Protein AF-A0A382XBW0-F1 (afdb_monomer_lite)

Foldseek 3Di:
DEAEADQPDPVSLVVLVVVLVVVLCCCCPVVVDPLVLQAYAGCDCVVPVPNHVYHRAPVVVVVVVVVCVVPDDPPDDDDYHYRYDWDDDPNDIGHHHD

Sequence (98 aa):
VIVVGLGGTTEFRESFHSEAAQIYTALVEDHGIPEEDVIYLGERVDVSPDMISDRSTRANLLQVLGDVSQRSGPTDRVLIILIGHGTDESGTAQFNVP

pLDDT: mean 95.48, std 4.53, range [72.94, 98.62]

Organism: NCBI:txid408172

Secondary structure (DSSP, 8-state):
-EEE---SSHHHHHHHHHHHHHHHHIIIIIT---GGG--EEES-GGG-TTTEEEE--HHHHHHHHHHHHHH--TT-----EEES-EEEETTEEEE---

Structure (mmCIF, N/CA/C/O backbone):
data_AF-A0A382XBW0-F1
#
_entry.id   AF-A0A382XBW0-F1
#
loop_
_atom_site.group_PDB
_atom_site.id
_atom_site.type_symbol
_atom_site.label_atom_id
_atom_site.label_alt_id
_atom_site.label_comp_id
_atom_site.label_asym_id
_atom_site.label_entity_id
_atom_site.label_seq_id
_atom_site.pdbx_PDB_ins_code
_atom_site.Cartn_x
_atom_site.Cartn_y
_atom_site.Cartn_z
_atom_site.occupancy
_atom_site.B_iso_or_equiv
_atom_site.auth_seq_id
_atom_site.auth_comp_id
_atom_site.auth_asym_id
_atom_site.auth_atom_id
_atom_site.pdbx_PDB_model_num
ATOM 1 N N . VAL A 1 1 ? -1.554 2.752 4.744 1.00 97.88 1 VAL A N 1
ATOM 2 C CA . VAL A 1 1 ? -1.547 2.122 3.402 1.00 97.88 1 VAL A CA 1
ATOM 3 C C . VAL A 1 1 ? -0.148 2.213 2.819 1.00 97.88 1 VAL A C 1
ATOM 5 O O . VAL A 1 1 ? 0.355 3.316 2.634 1.00 97.88 1 VAL A O 1
ATOM 8 N N . ILE A 1 2 ? 0.485 1.074 2.567 1.00 98.62 2 ILE A N 1
ATOM 9 C CA . ILE A 1 2 ? 1.799 0.962 1.929 1.00 98.62 2 ILE A CA 1
ATOM 10 C C . ILE A 1 2 ? 1.574 0.457 0.504 1.00 98.62 2 ILE A C 1
ATOM 12 O O . ILE A 1 2 ? 0.836 -0.506 0.302 1.00 98.62 2 ILE A O 1
ATOM 16 N N . VAL A 1 3 ? 2.176 1.109 -0.487 1.00 98.44 3 VAL A N 1
ATOM 17 C CA . VAL A 1 3 ? 2.054 0.740 -1.900 1.00 98.44 3 VAL A CA 1
ATOM 18 C C . VAL A 1 3 ? 3.449 0.586 -2.487 1.00 98.44 3 VAL A C 1
ATOM 20 O O . VAL A 1 3 ? 4.185 1.565 -2.611 1.00 98.44 3 VAL A O 1
ATOM 23 N N . VAL A 1 4 ? 3.796 -0.637 -2.879 1.00 98.31 4 VAL A N 1
ATOM 24 C CA . VAL A 1 4 ? 5.015 -0.928 -3.637 1.00 98.31 4 VAL A CA 1
ATOM 25 C C . VAL A 1 4 ? 4.681 -0.991 -5.121 1.00 98.31 4 VAL A C 1
ATOM 27 O O . VAL A 1 4 ? 3.882 -1.822 -5.556 1.00 98.31 4 VAL A O 1
ATOM 30 N N . GLY A 1 5 ? 5.269 -0.077 -5.886 1.00 95.81 5 GLY A N 1
ATOM 31 C CA . GLY A 1 5 ? 5.086 0.054 -7.328 1.00 95.81 5 GLY A CA 1
ATOM 32 C C . GLY A 1 5 ? 5.888 -0.971 -8.130 1.00 95.81 5 GLY A C 1
ATOM 33 O O . GLY A 1 5 ? 6.465 -1.911 -7.587 1.00 95.81 5 GLY A O 1
ATOM 34 N N . LEU A 1 6 ? 5.939 -0.773 -9.446 1.00 95.38 6 LEU A N 1
ATOM 35 C CA . LEU A 1 6 ? 6.741 -1.604 -10.344 1.00 95.38 6 LEU A CA 1
ATOM 36 C C . LEU A 1 6 ? 8.237 -1.433 -10.056 1.00 95.38 6 LEU A C 1
ATOM 38 O O . LEU A 1 6 ? 8.764 -0.330 -10.179 1.00 95.38 6 LEU A O 1
ATOM 42 N N . GLY A 1 7 ? 8.933 -2.530 -9.747 1.00 91.62 7 GLY A N 1
ATOM 43 C CA . GLY A 1 7 ? 10.380 -2.535 -9.505 1.00 91.62 7 GLY A CA 1
ATOM 44 C C . GLY A 1 7 ? 11.233 -2.556 -10.778 1.00 91.62 7 GLY A C 1
ATOM 45 O O . GLY A 1 7 ? 12.345 -2.032 -10.802 1.00 91.62 7 GLY A O 1
ATOM 46 N N . GLY A 1 8 ? 10.726 -3.135 -11.870 1.00 92.69 8 GLY A N 1
ATOM 47 C CA . GLY A 1 8 ? 11.452 -3.261 -13.142 1.00 92.69 8 GLY A CA 1
ATOM 48 C C . GLY A 1 8 ? 12.544 -4.341 -13.114 1.00 92.69 8 GLY A C 1
ATOM 49 O O . GLY A 1 8 ? 12.417 -5.355 -13.808 1.00 92.69 8 GLY A O 1
ATOM 50 N N . THR A 1 9 ? 13.575 -4.184 -12.277 1.00 94.25 9 THR A N 1
ATOM 51 C CA . THR A 1 9 ? 14.637 -5.185 -12.039 1.00 94.25 9 THR A CA 1
ATOM 52 C C . THR A 1 9 ? 14.375 -5.991 -10.764 1.00 94.25 9 THR A C 1
ATOM 54 O O . THR A 1 9 ? 13.553 -5.609 -9.936 1.00 94.25 9 THR A O 1
ATOM 57 N N . THR A 1 10 ? 15.021 -7.151 -10.610 1.00 94.38 10 THR A N 1
ATOM 58 C CA . THR A 1 10 ? 14.900 -7.964 -9.383 1.00 94.38 10 THR A CA 1
ATOM 59 C C . THR A 1 10 ? 15.422 -7.217 -8.155 1.00 94.38 10 THR A C 1
ATOM 61 O O . THR A 1 10 ? 14.740 -7.196 -7.141 1.00 94.38 10 THR A O 1
ATOM 64 N N . GLU A 1 11 ? 16.557 -6.525 -8.279 1.00 96.06 11 GLU A N 1
ATOM 65 C CA . GLU A 1 11 ? 17.166 -5.736 -7.197 1.00 96.06 11 GLU A CA 1
ATOM 66 C C . GLU A 1 11 ? 16.200 -4.691 -6.620 1.00 96.06 11 GLU A C 1
ATOM 68 O O . GLU A 1 11 ? 15.993 -4.634 -5.411 1.00 96.06 11 GLU A O 1
ATOM 73 N N . PHE A 1 12 ? 15.534 -3.910 -7.479 1.00 96.69 12 PHE A N 1
ATOM 74 C CA . PHE A 1 12 ? 14.551 -2.928 -7.017 1.00 96.69 12 PHE A CA 1
ATOM 75 C C . PHE A 1 12 ? 13.325 -3.587 -6.386 1.00 96.69 12 PHE A C 1
ATOM 77 O O . PHE A 1 12 ? 12.840 -3.103 -5.369 1.00 96.69 12 PHE A O 1
ATOM 84 N N . ARG A 1 13 ? 12.835 -4.705 -6.940 1.00 95.62 13 ARG A N 1
ATOM 85 C CA . ARG A 1 13 ? 11.708 -5.442 -6.341 1.00 95.62 13 ARG A CA 1
ATOM 86 C C . ARG A 1 13 ? 12.026 -5.907 -4.923 1.00 95.62 13 ARG A C 1
ATOM 88 O O . ARG A 1 13 ? 11.188 -5.764 -4.038 1.00 95.62 13 ARG A O 1
ATOM 95 N N . GLU A 1 14 ? 13.223 -6.447 -4.715 1.00 96.06 14 GLU A N 1
ATOM 96 C CA . GLU A 1 14 ? 13.675 -6.922 -3.407 1.00 96.06 14 GLU A CA 1
ATOM 97 C C . GLU A 1 14 ? 13.879 -5.763 -2.424 1.00 96.06 14 GLU A C 1
ATOM 99 O O . GLU A 1 14 ? 13.376 -5.835 -1.303 1.00 96.06 14 GLU A O 1
ATOM 104 N N . SER A 1 15 ? 14.530 -4.671 -2.848 1.00 97.56 15 SER A N 1
ATOM 105 C CA . SER A 1 15 ? 14.729 -3.480 -2.003 1.00 97.56 15 SER A CA 1
ATOM 106 C C . SER A 1 15 ? 13.397 -2.867 -1.585 1.00 97.56 15 SER A C 1
ATOM 108 O O . SER A 1 15 ? 13.150 -2.674 -0.397 1.00 97.56 15 SER A O 1
ATOM 110 N N . PHE A 1 16 ? 12.490 -2.635 -2.540 1.00 97.44 16 PHE A N 1
ATOM 111 C CA . PHE A 1 16 ? 11.196 -2.017 -2.255 1.00 97.44 16 PHE A CA 1
ATOM 112 C C . PHE A 1 16 ? 10.347 -2.883 -1.327 1.00 97.44 16 PHE A C 1
ATOM 114 O O . PHE A 1 16 ? 9.704 -2.363 -0.415 1.00 97.44 16 PHE A O 1
ATOM 121 N N . HIS A 1 17 ? 10.367 -4.205 -1.522 1.00 97.38 17 HIS A N 1
ATOM 122 C CA . HIS A 1 17 ? 9.693 -5.116 -0.608 1.00 97.38 17 HIS A CA 1
ATOM 123 C C . HIS A 1 17 ? 10.314 -5.079 0.793 1.00 97.38 17 HIS A C 1
ATOM 125 O O . HIS A 1 17 ? 9.574 -5.004 1.772 1.00 97.38 17 HIS A O 1
ATOM 131 N N . SER A 1 18 ? 11.646 -5.099 0.899 1.00 97.81 18 SER A N 1
ATOM 132 C CA . SER A 1 18 ? 12.351 -5.056 2.183 1.00 97.81 18 SER A CA 1
ATOM 133 C C . SER A 1 18 ? 12.048 -3.778 2.967 1.00 97.81 18 SER A C 1
ATOM 135 O O . SER A 1 18 ? 11.782 -3.843 4.166 1.00 97.81 18 SER A O 1
ATOM 137 N N . GLU A 1 19 ? 12.041 -2.624 2.300 1.00 98.25 19 GLU A N 1
ATOM 138 C CA . GLU A 1 19 ? 11.682 -1.336 2.903 1.00 98.25 19 GLU A CA 1
ATOM 139 C C . GLU A 1 19 ? 10.222 -1.328 3.373 1.00 98.25 19 GLU A C 1
ATOM 141 O O . GLU A 1 19 ? 9.931 -0.949 4.509 1.00 98.25 19 GLU A O 1
ATOM 146 N N . ALA A 1 20 ? 9.298 -1.805 2.535 1.00 98.38 20 ALA A N 1
ATOM 147 C CA . ALA A 1 20 ? 7.884 -1.895 2.883 1.00 98.38 20 ALA A CA 1
ATOM 148 C C . ALA A 1 20 ? 7.623 -2.841 4.063 1.00 98.38 20 ALA A C 1
ATOM 150 O O . ALA A 1 20 ? 6.829 -2.505 4.938 1.00 98.38 20 ALA A O 1
ATOM 151 N N . ALA A 1 21 ? 8.305 -3.989 4.116 1.00 98.19 21 ALA A N 1
ATOM 152 C CA . ALA A 1 21 ? 8.190 -4.946 5.212 1.00 98.19 21 ALA A CA 1
ATOM 153 C C . ALA A 1 21 ? 8.702 -4.354 6.533 1.00 98.19 21 ALA A C 1
ATOM 155 O O . ALA A 1 21 ? 8.030 -4.467 7.552 1.00 98.19 21 ALA A O 1
ATOM 156 N N . GLN A 1 22 ? 9.836 -3.645 6.512 1.00 98.44 22 GLN A N 1
ATOM 157 C CA . GLN A 1 22 ? 10.350 -2.951 7.698 1.00 98.44 22 GLN A CA 1
ATOM 158 C C . GLN A 1 22 ? 9.370 -1.893 8.212 1.00 98.44 22 GLN A C 1
ATOM 160 O O . GLN A 1 22 ? 9.143 -1.796 9.416 1.00 98.44 22 GLN A O 1
ATOM 165 N N . ILE A 1 23 ? 8.754 -1.123 7.310 1.00 98.44 23 ILE A N 1
ATOM 166 C CA . ILE A 1 23 ? 7.749 -0.131 7.700 1.00 98.44 23 ILE A CA 1
ATOM 167 C C . ILE A 1 23 ? 6.485 -0.807 8.239 1.00 98.44 23 ILE A C 1
ATOM 169 O O . ILE A 1 23 ? 5.953 -0.356 9.248 1.00 98.44 23 ILE A O 1
ATOM 173 N N . TYR A 1 24 ? 6.011 -1.879 7.599 1.00 98.44 24 TYR A N 1
ATOM 174 C CA . TYR A 1 24 ? 4.870 -2.659 8.081 1.00 98.44 24 TYR A CA 1
ATOM 175 C C . TYR A 1 24 ? 5.106 -3.134 9.518 1.00 98.44 24 TYR A C 1
ATOM 177 O O . TYR A 1 24 ? 4.308 -2.828 10.403 1.00 98.44 24 TYR A O 1
ATOM 185 N N . THR A 1 25 ? 6.240 -3.798 9.762 1.00 98.19 25 THR A N 1
ATOM 186 C CA . THR A 1 25 ? 6.631 -4.281 11.089 1.00 98.19 25 THR A CA 1
ATOM 187 C C . THR A 1 25 ? 6.705 -3.138 12.095 1.00 98.19 25 THR A C 1
ATOM 189 O O . THR A 1 25 ? 6.103 -3.242 13.155 1.00 98.19 25 THR A O 1
ATOM 192 N N . ALA A 1 26 ? 7.342 -2.013 11.760 1.00 98.38 26 ALA A N 1
ATOM 193 C CA . ALA A 1 26 ? 7.423 -0.869 12.670 1.00 98.38 26 ALA A CA 1
ATOM 194 C C . ALA A 1 26 ? 6.040 -0.276 13.006 1.00 98.38 26 ALA A C 1
ATOM 196 O O . ALA A 1 26 ? 5.772 0.088 14.151 1.00 98.38 26 ALA A O 1
ATOM 197 N N . LEU A 1 27 ? 5.127 -0.179 12.031 1.00 98.12 27 LEU A N 1
ATOM 198 C CA . LEU A 1 27 ? 3.772 0.331 12.273 1.00 98.12 27 LEU A CA 1
ATOM 199 C C . LEU A 1 27 ? 2.986 -0.574 13.232 1.00 98.12 27 LEU A C 1
ATOM 201 O O . LEU A 1 27 ? 2.297 -0.063 14.117 1.00 98.12 27 LEU A O 1
ATOM 205 N N . VAL A 1 28 ? 3.101 -1.892 13.071 1.00 97.75 28 VAL A N 1
ATOM 206 C CA . VAL A 1 28 ? 2.372 -2.868 13.890 1.00 97.75 28 VAL A CA 1
ATOM 207 C C . VAL A 1 28 ? 3.033 -3.058 15.256 1.00 97.75 28 VAL A C 1
ATOM 209 O O . VAL A 1 28 ? 2.382 -2.894 16.286 1.00 97.75 28 VAL A O 1
ATOM 212 N N . GLU A 1 29 ? 4.326 -3.374 15.288 1.00 97.75 29 GLU A N 1
ATOM 213 C CA . GLU A 1 29 ? 5.034 -3.791 16.502 1.00 97.75 29 GLU A CA 1
ATOM 214 C C . GLU A 1 29 ? 5.487 -2.604 17.360 1.00 97.75 29 GLU A C 1
ATOM 216 O O . GLU A 1 29 ? 5.254 -2.599 18.570 1.00 97.75 29 GLU A O 1
ATOM 221 N N . ASP A 1 30 ? 6.086 -1.575 16.751 1.00 97.94 30 ASP A N 1
ATOM 222 C CA . ASP A 1 30 ? 6.667 -0.449 17.498 1.00 97.94 30 ASP A CA 1
ATOM 223 C C . ASP A 1 30 ? 5.640 0.654 17.787 1.00 97.94 30 ASP A C 1
ATOM 225 O O . ASP A 1 30 ? 5.716 1.348 18.807 1.00 97.94 30 ASP A O 1
ATOM 229 N N . HIS A 1 31 ? 4.672 0.833 16.885 1.00 97.00 31 HIS A N 1
ATOM 230 C CA . HIS A 1 31 ? 3.656 1.881 16.980 1.00 97.00 31 HIS A CA 1
ATOM 231 C C . HIS A 1 31 ? 2.265 1.375 17.375 1.00 97.00 31 HIS A C 1
ATOM 233 O O . HIS A 1 31 ? 1.384 2.199 17.634 1.00 97.00 31 HIS A O 1
ATOM 239 N N . GLY A 1 32 ? 2.069 0.057 17.476 1.00 97.12 32 GLY A N 1
ATOM 240 C CA . GLY A 1 32 ? 0.830 -0.544 17.967 1.00 97.12 32 GLY A CA 1
ATOM 241 C C . GLY A 1 32 ? -0.388 -0.277 17.083 1.00 97.12 32 GLY A C 1
ATOM 242 O O . GLY A 1 32 ? -1.512 -0.295 17.588 1.00 97.12 32 GLY A O 1
ATOM 243 N N . ILE A 1 33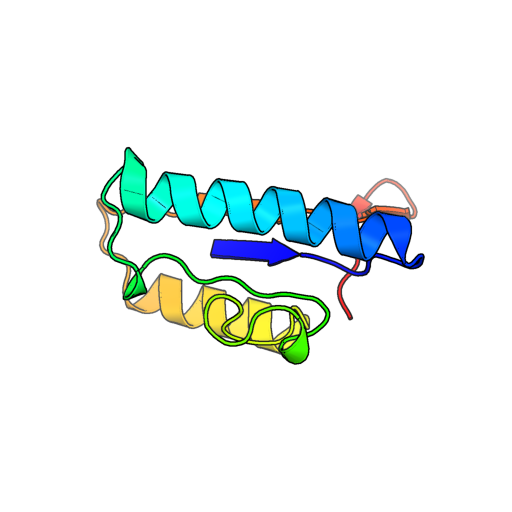 ? -0.189 0.016 15.792 1.00 97.38 33 ILE A N 1
ATOM 244 C CA . ILE A 1 33 ? -1.303 0.140 14.850 1.00 97.38 33 ILE A CA 1
ATOM 245 C C . ILE A 1 33 ? -1.894 -1.261 14.637 1.00 97.38 33 ILE A C 1
ATOM 247 O O . ILE A 1 33 ? -1.132 -2.189 14.358 1.00 97.38 33 ILE A O 1
ATOM 251 N N . PRO A 1 34 ? -3.225 -1.440 14.756 1.00 96.31 34 PRO A N 1
ATOM 252 C CA . PRO A 1 34 ? -3.858 -2.720 14.471 1.00 96.31 34 PRO A CA 1
ATOM 253 C C . PRO A 1 34 ? -3.483 -3.216 13.075 1.00 96.31 34 PRO A C 1
ATOM 255 O O . PRO A 1 34 ? -3.504 -2.453 12.112 1.00 96.31 34 PRO A O 1
ATOM 258 N N . GLU A 1 35 ? -3.166 -4.501 12.952 1.00 95.88 35 GLU A N 1
ATOM 259 C CA . GLU A 1 35 ? -2.742 -5.090 11.678 1.00 95.88 35 GLU A CA 1
ATOM 260 C C . GLU A 1 35 ? -3.793 -4.894 10.566 1.00 95.88 35 GLU A C 1
ATOM 262 O O . GLU A 1 35 ? -3.467 -4.560 9.431 1.00 95.88 35 GLU A O 1
ATOM 267 N N . GLU A 1 36 ? -5.077 -4.957 10.928 1.00 94.50 36 GLU A N 1
ATOM 268 C CA . GLU A 1 36 ? -6.231 -4.682 10.056 1.00 94.50 36 GLU A CA 1
ATOM 269 C C . GLU A 1 36 ? -6.327 -3.229 9.533 1.00 94.50 36 GLU A C 1
ATOM 271 O O . GLU A 1 36 ? -7.096 -2.932 8.606 1.00 94.50 36 GLU A O 1
ATOM 276 N N . ASP A 1 37 ? -5.533 -2.316 10.096 1.00 96.62 37 ASP A N 1
ATOM 277 C CA . ASP A 1 37 ? -5.421 -0.917 9.679 1.00 96.62 37 ASP A CA 1
ATOM 278 C C . ASP A 1 37 ? -4.177 -0.674 8.799 1.00 96.62 37 ASP A C 1
ATOM 280 O O . ASP A 1 37 ? -4.057 0.376 8.153 1.00 96.62 37 ASP A O 1
ATOM 284 N N . VAL A 1 38 ? -3.262 -1.647 8.712 1.00 97.94 38 VAL A N 1
ATOM 285 C CA . VAL A 1 38 ? -2.024 -1.570 7.925 1.00 97.94 38 VAL A CA 1
ATOM 286 C C . VAL A 1 38 ? -2.163 -2.374 6.631 1.00 97.94 38 VAL A C 1
ATOM 288 O O . VAL A 1 38 ? -1.740 -3.513 6.510 1.00 97.94 38 VAL A O 1
ATOM 291 N N . ILE A 1 39 ? -2.730 -1.744 5.603 1.00 98.31 39 ILE A N 1
ATOM 292 C CA . ILE A 1 39 ? -2.889 -2.375 4.281 1.00 98.31 39 ILE A CA 1
ATOM 293 C C . ILE A 1 39 ? -1.600 -2.225 3.467 1.00 98.31 39 ILE A C 1
ATOM 295 O O . ILE A 1 39 ? -1.160 -1.091 3.239 1.00 98.31 39 ILE A O 1
ATOM 299 N N . TYR A 1 40 ? -1.040 -3.335 2.977 1.00 98.50 40 TYR A N 1
ATOM 300 C CA . TYR A 1 40 ? 0.125 -3.358 2.088 1.00 98.50 40 TYR A CA 1
ATOM 301 C C . TYR A 1 40 ? -0.242 -3.940 0.714 1.00 98.50 40 TYR A C 1
ATOM 303 O O . TYR A 1 40 ? -0.576 -5.113 0.576 1.00 98.50 40 TYR A O 1
ATOM 311 N N . LEU A 1 41 ? -0.147 -3.105 -0.324 1.00 98.62 41 LEU A N 1
ATOM 312 C CA . LEU A 1 41 ? -0.254 -3.498 -1.727 1.00 98.62 41 LEU A CA 1
ATOM 313 C C . LEU A 1 41 ? 1.134 -3.633 -2.368 1.00 98.62 41 LEU A C 1
ATOM 315 O O . LEU A 1 41 ? 1.906 -2.674 -2.361 1.00 98.62 41 LEU A O 1
ATOM 319 N N . GLY A 1 42 ? 1.442 -4.785 -2.966 1.00 97.75 42 GLY A N 1
ATOM 320 C CA . GLY A 1 42 ? 2.760 -5.075 -3.555 1.00 97.75 42 GLY A CA 1
ATOM 321 C C . GLY A 1 42 ? 2.721 -5.449 -5.037 1.00 97.75 42 GLY A C 1
ATOM 322 O O . GLY A 1 42 ? 1.662 -5.708 -5.593 1.00 97.75 42 GLY A O 1
ATOM 323 N N . GLU A 1 43 ? 3.873 -5.532 -5.709 1.00 94.94 43 GLU A N 1
ATOM 324 C CA . GLU A 1 43 ? 3.917 -5.990 -7.115 1.00 94.94 43 GLU A CA 1
ATOM 325 C C . GLU A 1 43 ? 3.456 -7.460 -7.248 1.00 94.94 43 GLU A C 1
ATOM 327 O O . GLU A 1 43 ? 2.777 -7.837 -8.214 1.00 94.94 43 GLU A O 1
ATOM 332 N N . ARG A 1 44 ? 3.819 -8.278 -6.248 1.00 94.50 44 ARG A N 1
ATOM 333 C CA . ARG A 1 44 ? 3.690 -9.739 -6.210 1.00 94.50 44 ARG A CA 1
ATOM 334 C C . ARG A 1 44 ? 3.279 -10.219 -4.819 1.00 94.50 44 ARG A C 1
ATOM 336 O O . ARG A 1 44 ? 4.066 -10.131 -3.884 1.00 94.50 44 ARG A O 1
ATOM 343 N N . VAL A 1 45 ? 2.065 -10.751 -4.702 1.00 95.94 45 VAL A N 1
ATOM 344 C CA . VAL A 1 45 ? 1.513 -11.250 -3.426 1.00 95.94 45 VAL A CA 1
ATOM 345 C C . VAL A 1 45 ? 2.276 -12.479 -2.923 1.00 95.94 45 VAL A C 1
ATOM 347 O O . VAL A 1 45 ? 2.469 -12.644 -1.726 1.00 95.94 45 VAL A O 1
ATOM 350 N N . ASP A 1 46 ? 2.791 -13.309 -3.835 1.00 95.50 46 ASP A N 1
ATOM 351 C CA . ASP A 1 46 ? 3.517 -14.543 -3.518 1.00 95.50 46 ASP A CA 1
ATOM 352 C C . ASP A 1 46 ? 4.848 -14.324 -2.779 1.00 95.50 46 ASP A C 1
ATOM 354 O O . ASP A 1 46 ? 5.394 -15.276 -2.228 1.00 95.50 46 ASP A O 1
ATOM 358 N N . VAL A 1 47 ? 5.363 -13.090 -2.739 1.00 94.50 47 VAL A N 1
ATOM 359 C CA . VAL A 1 47 ? 6.604 -12.749 -2.023 1.00 94.50 47 VAL A CA 1
ATOM 360 C C . VAL A 1 47 ? 6.412 -12.780 -0.505 1.00 94.50 47 VAL A C 1
ATOM 362 O O . VAL A 1 47 ? 7.306 -13.221 0.210 1.00 94.50 47 VAL A O 1
ATOM 365 N N . SER A 1 48 ? 5.259 -12.325 -0.010 1.00 96.12 48 SER A N 1
ATOM 366 C CA . SER A 1 48 ? 4.916 -12.352 1.416 1.00 96.12 48 SER A CA 1
ATOM 367 C C . SER A 1 48 ? 3.391 -12.325 1.570 1.00 96.12 48 SER A C 1
ATOM 369 O O . SER A 1 48 ? 2.816 -11.255 1.776 1.00 96.12 48 SER A O 1
ATOM 371 N N . PRO A 1 49 ? 2.708 -13.473 1.414 1.00 95.25 49 PRO A N 1
ATOM 372 C CA . PRO A 1 49 ? 1.245 -13.528 1.415 1.00 95.25 49 PRO A CA 1
ATOM 373 C C . PRO A 1 49 ? 0.623 -13.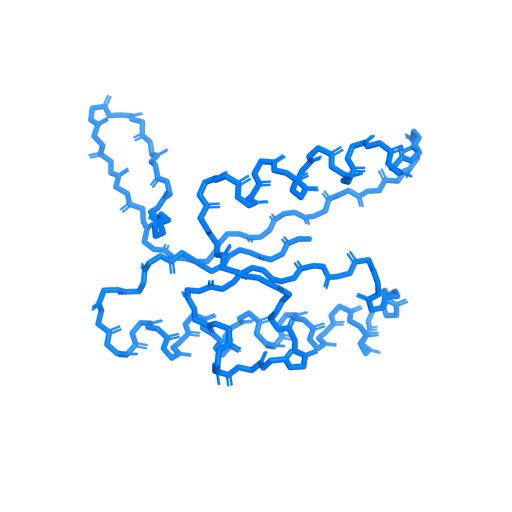188 2.776 1.00 95.25 49 PRO A C 1
ATOM 375 O O . PRO A 1 49 ? -0.546 -12.825 2.824 1.00 95.25 49 PRO A O 1
ATOM 378 N N . ASP A 1 50 ? 1.398 -13.276 3.861 1.00 94.12 50 ASP A N 1
ATOM 379 C CA . ASP A 1 50 ? 0.942 -12.926 5.210 1.00 94.12 50 ASP A CA 1
ATOM 380 C C . ASP A 1 50 ? 0.933 -11.405 5.452 1.00 94.12 50 ASP A C 1
ATOM 382 O O . ASP A 1 50 ? 0.237 -10.935 6.342 1.00 94.12 50 ASP A O 1
ATOM 386 N N . MET A 1 51 ? 1.679 -10.625 4.656 1.00 95.62 51 MET A N 1
ATOM 387 C CA . MET A 1 51 ? 1.739 -9.157 4.770 1.00 95.62 51 MET A CA 1
ATOM 388 C C . MET A 1 51 ? 1.081 -8.446 3.584 1.00 95.62 51 MET A C 1
ATOM 390 O O . MET A 1 51 ? 0.439 -7.411 3.746 1.00 95.62 51 MET A O 1
ATOM 394 N N . ILE A 1 52 ? 1.279 -8.958 2.366 1.00 97.88 52 ILE A N 1
ATOM 395 C CA . ILE A 1 52 ? 0.817 -8.317 1.135 1.00 97.88 52 ILE A CA 1
ATOM 396 C C . ILE A 1 52 ? -0.644 -8.690 0.908 1.00 97.88 52 ILE A C 1
ATOM 398 O O . ILE A 1 52 ? -0.960 -9.809 0.512 1.00 97.88 52 ILE A O 1
ATOM 402 N N . SER A 1 53 ? -1.534 -7.722 1.104 1.00 97.56 53 SER A N 1
ATOM 403 C CA . SER A 1 53 ? -2.977 -7.926 1.005 1.00 97.56 53 SER A CA 1
ATOM 404 C C . SER A 1 53 ? -3.441 -8.153 -0.437 1.00 97.56 53 SER A C 1
ATOM 406 O O . SER A 1 53 ? -4.342 -8.953 -0.673 1.00 97.56 53 SER A O 1
ATOM 408 N N . ASP A 1 54 ? -2.854 -7.443 -1.408 1.00 98.12 54 ASP A N 1
ATOM 409 C CA . ASP A 1 54 ? -3.176 -7.590 -2.834 1.00 98.12 54 ASP A CA 1
ATOM 410 C C . ASP A 1 54 ? -2.092 -6.947 -3.727 1.00 98.12 54 ASP A C 1
ATOM 412 O O . ASP A 1 54 ? -1.136 -6.320 -3.257 1.00 98.12 54 ASP A O 1
AT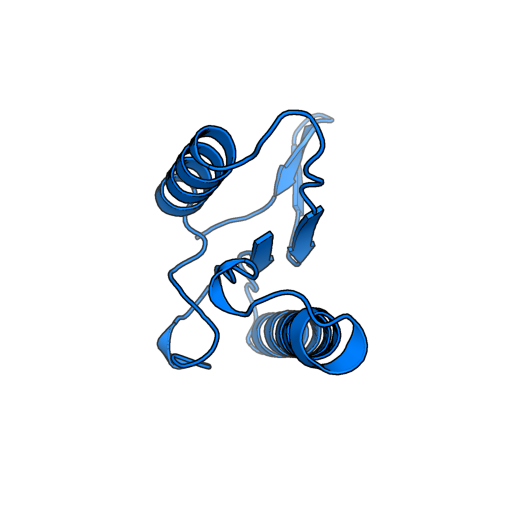OM 416 N N . ARG A 1 55 ? -2.242 -7.077 -5.047 1.00 98.00 55 ARG A N 1
ATOM 417 C CA . ARG A 1 55 ? -1.414 -6.402 -6.042 1.00 98.00 55 ARG A CA 1
ATOM 418 C C . ARG A 1 55 ? -1.662 -4.895 -6.048 1.00 98.00 55 ARG A C 1
ATOM 420 O O . ARG A 1 55 ? -2.809 -4.450 -6.022 1.00 98.00 55 ARG A O 1
ATOM 427 N N . SER A 1 56 ? -0.607 -4.106 -6.220 1.00 97.88 56 SER A N 1
ATOM 428 C CA . SER A 1 56 ? -0.626 -2.636 -6.286 1.00 97.88 56 SER A CA 1
ATOM 429 C C . SER A 1 56 ? -1.157 -2.044 -7.596 1.00 97.88 56 SER A C 1
ATOM 431 O O . SER A 1 56 ? -0.773 -0.941 -7.974 1.00 97.88 56 SER A O 1
ATOM 433 N N . THR A 1 57 ? -2.066 -2.737 -8.289 1.00 98.00 57 THR A N 1
ATOM 434 C CA . THR A 1 57 ? -2.691 -2.207 -9.511 1.00 98.00 57 THR A CA 1
ATOM 435 C C . THR A 1 57 ? -3.459 -0.918 -9.214 1.00 98.00 57 THR A C 1
ATOM 437 O O . THR A 1 57 ? -3.965 -0.713 -8.106 1.00 98.00 57 THR A O 1
ATOM 440 N N . ARG A 1 58 ? -3.630 -0.056 -10.225 1.00 96.19 58 ARG A N 1
ATOM 441 C CA . ARG A 1 58 ? -4.425 1.177 -10.078 1.00 96.19 58 ARG A CA 1
ATOM 442 C C . ARG A 1 58 ? -5.840 0.902 -9.555 1.00 96.19 58 ARG A C 1
ATOM 444 O O . ARG A 1 58 ? -6.357 1.686 -8.764 1.00 96.19 58 ARG A O 1
ATOM 451 N N . ALA A 1 59 ? -6.471 -0.178 -10.017 1.00 97.94 59 ALA A N 1
ATOM 452 C CA . ALA A 1 59 ? -7.823 -0.546 -9.603 1.00 97.94 59 ALA A CA 1
ATOM 453 C C . ALA A 1 59 ? -7.873 -0.894 -8.109 1.00 97.94 59 ALA A C 1
ATOM 455 O O . ALA A 1 59 ? -8.668 -0.305 -7.379 1.00 97.94 59 ALA A O 1
ATOM 456 N N . ASN A 1 60 ? -6.969 -1.763 -7.651 1.00 98.25 60 ASN A N 1
ATOM 457 C CA . ASN A 1 60 ? -6.897 -2.181 -6.252 1.00 98.25 60 ASN A CA 1
ATOM 458 C C . ASN A 1 60 ? -6.554 -1.010 -5.327 1.00 98.25 60 ASN A C 1
ATOM 460 O O . ASN A 1 60 ? -7.164 -0.859 -4.273 1.00 98.25 60 ASN A O 1
ATOM 464 N N . LEU A 1 61 ? -5.636 -0.129 -5.742 1.00 97.44 61 LEU A N 1
ATOM 465 C CA . LEU A 1 61 ? -5.309 1.074 -4.978 1.00 97.44 61 LEU A CA 1
ATOM 466 C C . LEU A 1 61 ? -6.532 1.979 -4.794 1.00 97.44 61 LEU A C 1
ATOM 468 O O . LEU A 1 61 ? -6.812 2.419 -3.683 1.00 97.44 61 LEU A O 1
ATOM 472 N N . LEU A 1 62 ? -7.275 2.258 -5.868 1.00 97.44 62 LEU A N 1
ATOM 473 C CA . LEU A 1 62 ? -8.471 3.098 -5.782 1.00 97.44 62 LEU A CA 1
ATOM 474 C C . LEU A 1 62 ? -9.565 2.459 -4.926 1.00 97.44 62 LEU A C 1
ATOM 476 O O . LEU A 1 62 ? -10.236 3.175 -4.186 1.00 97.44 62 LEU A O 1
ATOM 480 N N . GLN A 1 63 ? -9.720 1.137 -4.997 1.00 98.38 63 GLN A N 1
ATOM 481 C CA . GLN A 1 63 ? -10.643 0.410 -4.134 1.00 98.38 63 GLN A CA 1
ATOM 482 C C . GLN A 1 63 ? -10.245 0.554 -2.660 1.00 98.38 63 GLN A C 1
ATOM 484 O O . GLN A 1 63 ? -11.055 1.020 -1.868 1.00 98.38 63 GLN A O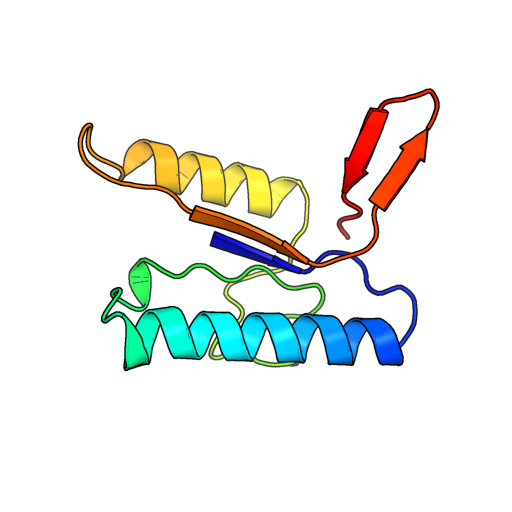 1
ATOM 489 N N . VAL A 1 64 ? -8.985 0.271 -2.311 1.00 98.00 64 VAL A N 1
ATOM 490 C CA . VAL A 1 64 ? -8.472 0.407 -0.937 1.00 98.00 64 VAL A CA 1
ATOM 491 C C . VAL A 1 64 ? -8.646 1.827 -0.406 1.00 98.00 64 VAL A C 1
ATOM 493 O O . VAL A 1 64 ? -9.075 2.010 0.729 1.00 98.00 64 VAL A O 1
ATOM 496 N N . LEU A 1 65 ? -8.350 2.850 -1.210 1.00 96.94 65 LEU A N 1
ATOM 497 C CA . LEU A 1 65 ? 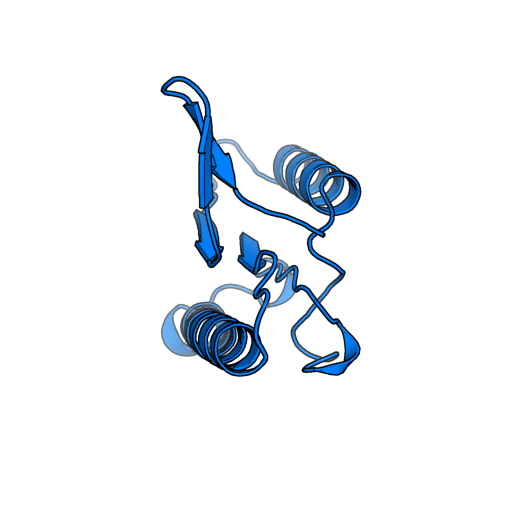-8.550 4.241 -0.795 1.00 96.94 65 LEU A CA 1
ATOM 498 C C . LEU A 1 65 ? -10.036 4.571 -0.593 1.00 96.94 65 LEU A C 1
ATOM 500 O O . LEU A 1 65 ? -10.377 5.292 0.345 1.00 96.94 65 LEU A O 1
ATOM 504 N N . GLY A 1 66 ? -10.917 4.023 -1.433 1.00 97.88 66 GLY A N 1
ATOM 505 C CA . GLY A 1 66 ? -12.365 4.111 -1.262 1.00 97.88 66 GLY A CA 1
ATOM 506 C C . GLY A 1 66 ? -12.834 3.453 0.035 1.00 97.88 66 GLY A C 1
ATOM 507 O O . GLY A 1 66 ? -13.602 4.056 0.785 1.00 97.88 66 GLY A O 1
ATOM 508 N N . ASP A 1 67 ? -12.331 2.263 0.345 1.00 97.31 67 ASP A N 1
ATOM 509 C CA . ASP A 1 67 ? -12.666 1.536 1.568 1.00 97.31 67 ASP A CA 1
ATOM 510 C C . ASP A 1 67 ? -12.172 2.294 2.800 1.00 97.31 67 ASP A C 1
ATOM 512 O O . ASP A 1 67 ? -12.972 2.561 3.694 1.00 97.31 67 ASP A O 1
ATOM 516 N N . VAL A 1 68 ? -10.908 2.748 2.805 1.00 96.38 68 VAL A N 1
ATOM 517 C CA . VAL A 1 68 ? -10.330 3.604 3.860 1.00 96.38 68 VAL A CA 1
ATOM 518 C C . VAL A 1 68 ? -11.181 4.855 4.074 1.00 96.38 68 VAL A C 1
ATOM 520 O O . VAL A 1 68 ? -11.512 5.178 5.211 1.00 96.38 68 VAL A O 1
ATOM 523 N N . SER A 1 69 ? -11.613 5.523 3.001 1.00 95.69 69 SER A N 1
ATOM 524 C CA . SER A 1 69 ? -12.438 6.730 3.120 1.00 95.69 69 SER A CA 1
ATOM 525 C C . SER A 1 69 ? -13.798 6.488 3.784 1.00 95.69 69 SER A C 1
ATOM 527 O O . SER A 1 69 ? -14.310 7.380 4.453 1.00 95.69 69 SER A O 1
ATOM 529 N N . GLN A 1 70 ? -14.378 5.295 3.621 1.00 96.69 70 GLN A N 1
ATOM 530 C CA . GLN A 1 70 ? -15.675 4.941 4.206 1.00 96.69 70 GLN A CA 1
ATOM 531 C C . GLN A 1 70 ? -15.576 4.578 5.691 1.00 96.69 70 GLN A C 1
ATOM 533 O O . GLN A 1 70 ? -16.535 4.783 6.433 1.00 96.69 70 GLN A O 1
ATOM 538 N N . ARG A 1 71 ? -14.434 4.032 6.125 1.00 95.12 71 ARG A N 1
ATOM 539 C CA . ARG A 1 71 ? -14.197 3.607 7.517 1.00 95.12 71 ARG A CA 1
ATOM 540 C C . ARG A 1 71 ? -13.578 4.690 8.397 1.00 95.12 71 ARG A C 1
ATOM 542 O O . ARG A 1 71 ? -13.756 4.635 9.608 1.00 95.12 71 ARG A O 1
ATOM 549 N N . SER A 1 72 ? -12.851 5.646 7.819 1.00 95.81 72 SER A N 1
ATOM 550 C CA . SER A 1 72 ? -12.182 6.699 8.585 1.00 95.81 72 SER A CA 1
ATOM 551 C C . SER A 1 72 ? -13.171 7.725 9.142 1.00 95.81 72 SER A C 1
ATOM 553 O O . SER A 1 72 ? -13.966 8.320 8.414 1.00 95.81 72 SER A O 1
ATOM 555 N N . GLY A 1 73 ? -13.082 7.972 10.446 1.00 95.62 73 GLY A N 1
ATOM 556 C CA . GLY A 1 73 ? -13.765 9.059 11.132 1.00 95.62 73 GLY A CA 1
ATOM 557 C C . GLY A 1 73 ? -13.073 10.420 10.948 1.00 95.62 73 GLY A C 1
ATOM 558 O O . GLY A 1 73 ? -11.934 10.503 10.489 1.00 95.62 73 GLY A O 1
ATOM 559 N N . PRO A 1 74 ? -13.724 11.524 11.359 1.00 94.75 74 PRO A N 1
ATOM 560 C CA . PRO A 1 74 ? -13.219 12.890 11.162 1.00 94.75 74 PRO A CA 1
ATOM 561 C C . PRO A 1 74 ? -11.926 13.208 11.929 1.00 94.75 74 PRO A C 1
ATOM 563 O O . PRO A 1 74 ? -11.277 14.213 11.647 1.00 94.75 74 PRO A O 1
ATOM 566 N N . THR A 1 75 ? -11.567 12.393 12.921 1.00 96.50 75 THR A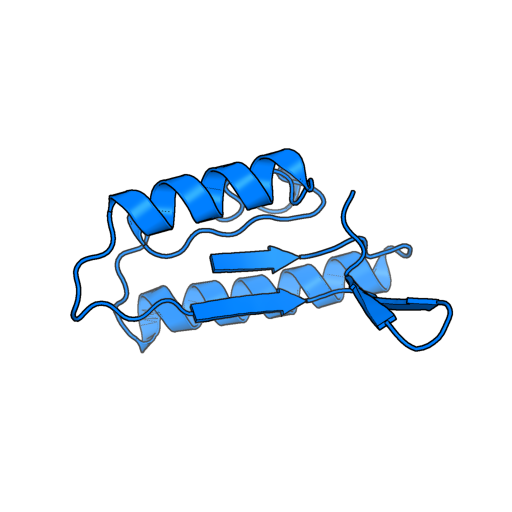 N 1
ATOM 567 C CA . THR A 1 75 ? -10.355 12.553 13.737 1.00 96.50 75 THR A CA 1
ATOM 568 C C . THR A 1 75 ? -9.251 11.563 13.378 1.00 96.50 75 THR A C 1
ATOM 570 O O . THR A 1 75 ? -8.154 11.661 13.933 1.00 96.50 75 THR A O 1
ATOM 573 N N . ASP A 1 76 ? -9.527 10.622 12.476 1.00 96.31 76 ASP A N 1
ATOM 574 C CA . ASP A 1 76 ? -8.567 9.597 12.090 1.00 96.31 76 ASP A CA 1
ATOM 575 C C . ASP A 1 76 ? -7.486 10.185 11.187 1.00 96.31 76 ASP A C 1
ATOM 577 O O . ASP A 1 76 ? -7.673 11.189 10.494 1.00 96.31 76 ASP A O 1
ATOM 581 N N . ARG A 1 77 ? -6.315 9.548 11.200 1.00 95.44 77 ARG A N 1
ATOM 582 C CA . ARG A 1 77 ? -5.180 9.941 10.368 1.00 95.44 77 ARG A CA 1
ATOM 583 C C . ARG A 1 77 ? -4.891 8.841 9.369 1.00 95.44 77 ARG A C 1
ATOM 585 O O . ARG A 1 77 ? -4.736 7.685 9.745 1.00 95.44 77 ARG A O 1
ATOM 592 N N . VAL A 1 78 ? -4.759 9.226 8.106 1.00 96.25 78 VAL A N 1
ATOM 593 C CA . VAL A 1 78 ? -4.397 8.309 7.027 1.00 96.25 78 VAL A CA 1
ATOM 594 C C . VAL A 1 78 ? -2.961 8.590 6.605 1.00 96.25 78 VAL A C 1
ATOM 596 O O . VAL A 1 78 ? -2.631 9.701 6.195 1.00 96.25 78 VAL A O 1
ATOM 599 N N . LEU A 1 79 ? -2.112 7.566 6.697 1.00 97.38 79 LEU A N 1
ATOM 600 C CA . LEU A 1 79 ? -0.757 7.566 6.154 1.00 97.38 79 LEU A CA 1
ATOM 601 C C . LEU A 1 79 ? -0.725 6.713 4.882 1.00 97.38 79 LEU A C 1
ATOM 603 O O . LEU A 1 79 ? -1.088 5.531 4.906 1.00 97.38 79 LEU A O 1
ATOM 607 N N . ILE A 1 80 ? -0.277 7.315 3.781 1.00 97.19 80 ILE A N 1
ATOM 608 C CA . ILE A 1 80 ? -0.048 6.638 2.502 1.00 97.19 80 ILE A CA 1
ATOM 609 C C . ILE A 1 80 ? 1.441 6.727 2.190 1.00 97.19 80 ILE A C 1
ATOM 611 O O . ILE A 1 80 ? 1.997 7.823 2.147 1.00 97.19 80 ILE A O 1
ATOM 615 N N . ILE A 1 81 ? 2.073 5.577 1.974 1.00 97.81 81 ILE A N 1
ATOM 616 C CA . ILE A 1 81 ? 3.491 5.471 1.635 1.00 97.81 81 ILE A CA 1
ATOM 617 C C . ILE A 1 81 ? 3.604 4.816 0.264 1.00 97.81 81 ILE A C 1
ATOM 619 O O . ILE A 1 81 ? 3.064 3.732 0.052 1.00 97.81 81 ILE A O 1
ATOM 623 N N . LEU A 1 82 ? 4.293 5.487 -0.657 1.00 97.31 82 LEU A N 1
ATOM 624 C CA . LEU A 1 82 ? 4.540 5.009 -2.014 1.00 97.31 82 LEU A CA 1
ATOM 625 C C . LEU A 1 82 ? 6.033 4.708 -2.158 1.00 97.31 82 LEU A C 1
ATOM 627 O O . LEU A 1 82 ? 6.855 5.604 -1.976 1.00 97.31 82 LEU A O 1
ATOM 631 N N . ILE A 1 83 ? 6.374 3.461 -2.477 1.00 97.69 83 ILE A N 1
ATOM 632 C CA . ILE A 1 83 ? 7.754 3.005 -2.681 1.00 97.69 83 ILE A CA 1
ATOM 633 C C . ILE A 1 83 ? 7.839 2.433 -4.087 1.00 97.69 83 ILE A C 1
ATOM 635 O O . ILE A 1 83 ? 7.161 1.461 -4.415 1.00 97.69 83 ILE A O 1
ATOM 639 N N . GLY A 1 84 ? 8.632 3.047 -4.952 1.00 95.62 84 GLY A N 1
ATOM 640 C CA . GLY A 1 84 ? 8.731 2.592 -6.328 1.00 95.62 84 GLY A CA 1
ATOM 641 C C . GLY A 1 84 ? 9.249 3.650 -7.277 1.00 95.62 84 GLY A C 1
ATOM 642 O O . GLY A 1 84 ? 9.526 4.788 -6.895 1.00 95.62 84 GLY A O 1
ATOM 643 N N . HIS A 1 85 ? 9.347 3.258 -8.543 1.00 95.12 85 HIS A N 1
ATOM 644 C CA . HIS A 1 85 ? 9.742 4.172 -9.603 1.00 95.12 85 HIS A CA 1
ATOM 645 C C . HIS A 1 85 ? 8.645 5.190 -9.894 1.00 95.12 85 HIS A C 1
ATOM 647 O O . HIS A 1 85 ? 7.453 4.869 -9.904 1.00 95.12 85 HIS A O 1
ATOM 653 N N . GLY A 1 86 ? 9.078 6.405 -10.207 1.00 91.69 86 GLY A N 1
ATOM 654 C CA . GLY A 1 86 ? 8.236 7.416 -10.817 1.00 91.69 86 GLY A CA 1
ATOM 655 C C . GLY A 1 86 ? 8.719 7.768 -12.215 1.00 91.69 86 GLY A C 1
ATOM 656 O O . GLY A 1 86 ? 9.893 7.597 -12.547 1.00 91.69 86 GLY A O 1
ATOM 657 N N . THR A 1 87 ? 7.809 8.266 -13.037 1.00 90.06 87 THR A N 1
ATOM 658 C CA . THR A 1 87 ? 8.121 8.873 -14.333 1.00 90.06 87 THR A CA 1
ATOM 659 C C . THR A 1 87 ? 7.757 10.346 -14.289 1.00 90.06 87 THR A C 1
ATOM 661 O O . THR A 1 87 ? 6.729 10.721 -13.728 1.00 90.06 87 THR A O 1
ATOM 664 N N . ASP A 1 88 ? 8.594 11.187 -14.887 1.00 85.12 88 ASP A N 1
ATOM 665 C CA . ASP A 1 88 ? 8.257 12.583 -15.151 1.00 85.12 88 ASP A CA 1
ATOM 666 C C . ASP A 1 88 ? 7.994 12.723 -16.649 1.00 85.12 88 ASP A C 1
ATOM 668 O O . ASP A 1 88 ? 8.919 12.734 -17.464 1.00 85.12 88 ASP A O 1
ATOM 672 N N . GLU A 1 89 ? 6.714 12.774 -17.010 1.00 75.62 89 GLU A N 1
ATOM 673 C CA . GLU A 1 89 ? 6.300 13.172 -18.348 1.00 75.62 89 GLU A CA 1
ATOM 674 C C . GLU A 1 89 ? 5.686 14.566 -18.271 1.00 75.62 89 GLU A C 1
ATOM 676 O O . GLU A 1 89 ? 4.622 14.776 -17.686 1.00 75.62 89 GLU A O 1
ATOM 681 N N . SER A 1 90 ? 6.348 15.528 -18.914 1.00 72.94 90 SER A N 1
ATOM 682 C CA . SER A 1 90 ? 5.835 16.890 -19.101 1.00 72.94 90 SER A CA 1
ATOM 683 C C . SER A 1 90 ? 5.495 17.632 -17.795 1.00 72.94 90 SER A C 1
ATOM 685 O O . SER A 1 90 ? 4.539 18.407 -17.755 1.00 72.94 90 SER A O 1
ATOM 687 N N . GLY A 1 91 ? 6.279 17.429 -16.729 1.00 78.75 91 GLY A N 1
ATOM 688 C CA . GLY A 1 91 ? 6.177 18.182 -15.474 1.00 78.75 91 GLY A CA 1
ATOM 689 C C . GLY A 1 91 ? 5.144 17.640 -14.487 1.00 78.75 91 GLY A C 1
ATOM 690 O O . GLY A 1 91 ? 4.838 18.308 -13.499 1.00 78.75 91 GLY A O 1
ATOM 691 N N . THR A 1 92 ? 4.599 16.445 -14.739 1.00 81.25 92 THR A N 1
ATOM 692 C CA . THR A 1 92 ? 3.746 15.730 -13.783 1.00 81.25 92 THR A CA 1
ATOM 693 C C . THR A 1 92 ? 4.432 14.437 -13.369 1.00 81.25 92 THR A C 1
ATOM 695 O O . THR A 1 92 ? 4.544 13.505 -14.166 1.00 81.25 92 THR A O 1
ATOM 698 N N . ALA A 1 93 ? 4.855 14.370 -12.106 1.00 85.19 93 ALA A N 1
ATOM 699 C CA . ALA A 1 93 ? 5.376 13.144 -11.522 1.00 85.19 93 ALA A CA 1
ATOM 700 C C . ALA A 1 93 ? 4.256 12.098 -11.411 1.00 85.19 93 ALA A C 1
ATOM 702 O O . ALA A 1 93 ? 3.209 12.349 -10.809 1.00 85.19 93 ALA A O 1
ATOM 703 N N . GLN A 1 94 ? 4.487 10.924 -11.988 1.00 91.25 94 GLN A N 1
ATOM 704 C CA . GLN A 1 94 ? 3.593 9.773 -11.926 1.00 91.25 94 GLN A CA 1
ATOM 705 C C . GLN A 1 94 ? 4.266 8.647 -11.150 1.00 91.25 94 GLN A C 1
ATOM 707 O O . GLN A 1 94 ? 5.484 8.498 -11.200 1.00 91.25 94 GLN A O 1
ATOM 712 N N . PHE A 1 95 ? 3.470 7.853 -10.439 1.00 94.31 95 PHE A N 1
ATOM 713 C CA . PHE A 1 95 ? 3.936 6.666 -9.731 1.00 94.31 95 PHE A CA 1
ATOM 714 C C . PHE A 1 95 ? 3.615 5.415 -10.548 1.00 94.31 95 PHE A C 1
ATOM 716 O O . PHE A 1 95 ? 2.465 5.216 -10.948 1.00 94.31 95 PHE A O 1
ATOM 723 N N . ASN A 1 96 ? 4.618 4.572 -10.786 1.00 95.00 96 ASN A N 1
ATOM 724 C CA . ASN A 1 96 ? 4.474 3.410 -11.654 1.00 95.00 96 ASN A CA 1
ATOM 725 C C . ASN A 1 96 ? 3.876 2.229 -10.890 1.00 95.00 96 ASN A C 1
ATOM 727 O O . ASN A 1 96 ? 4.499 1.674 -9.985 1.00 95.00 96 ASN A O 1
ATOM 731 N N . VAL A 1 97 ? 2.685 1.810 -11.305 1.00 95.38 97 VAL A N 1
ATOM 732 C CA . VAL A 1 97 ? 1.973 0.639 -10.777 1.00 95.38 97 VAL A CA 1
ATOM 733 C C . VAL A 1 97 ? 1.832 -0.448 -11.846 1.00 95.38 97 VAL A C 1
ATOM 735 O O . VAL A 1 97 ? 1.860 -0.108 -13.031 1.00 95.38 97 VAL A O 1
ATOM 738 N N . PRO A 1 98 ? 1.696 -1.732 -11.455 1.00 91.56 98 PRO A N 1
ATOM 739 C CA . PRO A 1 98 ? 1.480 -2.833 -12.393 1.00 91.56 98 PRO A CA 1
ATOM 740 C C . PRO A 1 98 ? 0.201 -2.720 -13.226 1.00 91.56 98 PRO A C 1
ATOM 742 O O . PRO A 1 98 ? -0.810 -2.174 -12.718 1.00 91.56 98 PRO A O 1
#

Radius of gyration: 13.72 Å; chains: 1; bounding box: 33×33×37 Å